Protein AF-A0A530Z3L0-F1 (afdb_monomer_lite)

Secondary structure (DSSP, 8-state):
-HHHHHHHHHHHHHHHHHHHHHHHHHHHHTT----HHHHHHHHHHHHHHHHHHHHHHHHHHHHHHHHHHHHHHHHHHHHHHHHHHHHHHHB-TTTSSBPHHHHHHHHH-

Structure (mmCIF, N/CA/C/O backbone):
data_AF-A0A530Z3L0-F1
#
_entry.id   AF-A0A530Z3L0-F1
#
loop_
_atom_site.group_PDB
_atom_site.id
_atom_site.type_symbol
_atom_site.label_atom_id
_atom_site.label_alt_id
_atom_site.label_comp_id
_atom_site.label_asym_id
_atom_site.label_entity_id
_atom_site.label_seq_id
_atom_site.pdbx_PDB_ins_code
_atom_site.Cartn_x
_atom_site.Cartn_y
_atom_site.Cartn_z
_atom_site.occupancy
_atom_site.B_iso_or_equiv
_atom_site.auth_seq_id
_atom_site.auth_comp_id
_atom_site.auth_asym_id
_atom_site.auth_atom_id
_atom_site.pdbx_PDB_model_num
ATOM 1 N N . MET A 1 1 ? 5.125 -13.321 -0.002 1.00 59.19 1 MET A N 1
ATOM 2 C CA . MET A 1 1 ? 6.338 -12.950 -0.770 1.00 59.19 1 MET A CA 1
ATOM 3 C C . MET A 1 1 ? 6.234 -13.214 -2.275 1.00 59.19 1 MET A C 1
ATOM 5 O O . MET A 1 1 ? 6.253 -12.245 -3.015 1.00 59.19 1 MET A O 1
ATOM 9 N N . SER A 1 2 ? 6.089 -14.462 -2.753 1.00 62.84 2 SER A N 1
ATOM 10 C CA . SER A 1 2 ? 6.177 -14.801 -4.199 1.00 62.84 2 SER A CA 1
ATOM 11 C C . SER A 1 2 ? 5.258 -13.973 -5.127 1.00 62.84 2 SER A C 1
ATOM 13 O O . SER A 1 2 ? 5.714 -13.439 -6.134 1.00 62.84 2 SER A O 1
ATOM 15 N N . ARG A 1 3 ? 3.993 -13.734 -4.743 1.00 70.00 3 ARG A N 1
ATOM 16 C CA . ARG A 1 3 ? 3.064 -12.882 -5.520 1.00 70.00 3 ARG A CA 1
ATOM 17 C C . ARG A 1 3 ? 3.490 -11.411 -5.630 1.00 70.00 3 ARG A C 1
ATOM 19 O O . ARG A 1 3 ? 3.118 -10.758 -6.597 1.00 70.00 3 ARG A O 1
ATOM 26 N N . ILE A 1 4 ? 4.229 -10.889 -4.651 1.00 68.38 4 ILE A N 1
ATOM 27 C CA . ILE A 1 4 ? 4.722 -9.503 -4.664 1.00 68.38 4 ILE A CA 1
ATOM 28 C C . ILE A 1 4 ? 5.898 -9.402 -5.634 1.00 68.38 4 ILE A C 1
ATOM 30 O O . ILE A 1 4 ? 5.889 -8.538 -6.501 1.00 68.38 4 ILE A O 1
ATOM 34 N N . PHE A 1 5 ? 6.833 -10.356 -5.569 1.00 71.00 5 PHE A N 1
ATOM 35 C CA . PHE A 1 5 ? 7.932 -10.447 -6.531 1.00 71.00 5 PHE A CA 1
ATOM 36 C C . PHE A 1 5 ? 7.432 -10.597 -7.970 1.00 71.00 5 PHE A C 1
ATOM 38 O O . PHE A 1 5 ? 7.929 -9.902 -8.848 1.00 71.00 5 PHE A O 1
ATOM 45 N N . LEU A 1 6 ? 6.406 -11.423 -8.210 1.00 74.06 6 LEU A N 1
ATOM 46 C CA . LEU A 1 6 ? 5.840 -11.601 -9.550 1.00 74.06 6 LEU A CA 1
ATOM 47 C C . LEU A 1 6 ? 5.195 -10.316 -10.089 1.00 74.06 6 LEU A C 1
ATOM 49 O O . LEU A 1 6 ? 5.405 -9.957 -11.245 1.00 74.06 6 LEU A O 1
ATOM 53 N N . LYS A 1 7 ? 4.437 -9.596 -9.253 1.00 68.19 7 LYS A N 1
ATOM 54 C CA . LYS A 1 7 ? 3.828 -8.322 -9.657 1.00 68.19 7 LYS A CA 1
ATOM 55 C C . LYS A 1 7 ? 4.878 -7.235 -9.889 1.00 68.19 7 LYS A C 1
ATOM 57 O O . LYS A 1 7 ? 4.767 -6.502 -10.863 1.00 68.19 7 LYS A O 1
ATOM 62 N N . SER A 1 8 ? 5.905 -7.154 -9.043 1.00 71.12 8 SER A N 1
ATOM 63 C CA . SER A 1 8 ? 7.021 -6.220 -9.234 1.00 71.12 8 SER A CA 1
ATOM 64 C C . SER A 1 8 ? 7.802 -6.518 -10.506 1.00 71.12 8 SER A C 1
ATOM 66 O O . SER A 1 8 ? 8.091 -5.601 -11.267 1.00 71.12 8 SER A O 1
ATOM 68 N N . ALA A 1 9 ? 8.085 -7.795 -10.776 1.00 73.69 9 ALA A N 1
ATOM 69 C CA . ALA A 1 9 ? 8.743 -8.213 -12.006 1.00 73.69 9 ALA A CA 1
ATOM 70 C C . ALA A 1 9 ? 7.906 -7.838 -13.238 1.00 73.69 9 ALA A C 1
ATOM 72 O O . ALA A 1 9 ? 8.436 -7.244 -14.170 1.00 73.69 9 ALA A O 1
ATOM 73 N N . ALA A 1 10 ? 6.594 -8.098 -13.224 1.00 74.50 10 ALA A N 1
ATOM 74 C CA . ALA A 1 10 ? 5.705 -7.730 -14.327 1.00 74.50 10 ALA A CA 1
ATOM 75 C C . ALA A 1 10 ? 5.703 -6.214 -14.599 1.00 74.50 10 ALA A C 1
ATOM 77 O O . ALA A 1 10 ? 5.782 -5.797 -15.752 1.00 74.50 10 ALA A O 1
ATOM 78 N N . VAL A 1 11 ? 5.674 -5.388 -13.547 1.00 76.31 11 VAL A N 1
ATOM 79 C CA . VAL A 1 11 ? 5.758 -3.923 -13.676 1.00 76.31 11 VAL A CA 1
ATOM 80 C C . VAL A 1 11 ? 7.119 -3.488 -14.226 1.00 76.31 11 VAL A C 1
ATOM 82 O O . VAL A 1 11 ? 7.173 -2.616 -15.091 1.00 76.31 11 VAL A O 1
ATOM 85 N N . ALA A 1 12 ? 8.210 -4.120 -13.786 1.00 76.50 12 ALA A N 1
ATOM 86 C CA . ALA A 1 12 ? 9.548 -3.834 -14.294 1.00 76.50 12 ALA A CA 1
ATOM 87 C C . ALA A 1 12 ? 9.689 -4.171 -15.787 1.00 76.50 12 ALA A C 1
ATOM 89 O O . ALA A 1 12 ? 10.183 -3.346 -16.554 1.00 76.50 12 ALA A O 1
ATOM 90 N N . PHE A 1 13 ? 9.184 -5.330 -16.225 1.00 76.69 13 PHE A N 1
ATOM 91 C CA . PHE A 1 13 ? 9.183 -5.711 -17.641 1.00 76.69 13 PHE A CA 1
ATOM 92 C C . PHE A 1 13 ? 8.282 -4.814 -18.495 1.00 76.69 13 PHE A C 1
ATOM 94 O O . PHE A 1 13 ? 8.674 -4.436 -19.597 1.00 76.69 13 PHE A O 1
ATOM 101 N N . ALA A 1 14 ? 7.108 -4.425 -17.991 1.00 74.50 14 ALA A N 1
ATOM 102 C CA . ALA A 1 14 ? 6.228 -3.495 -18.695 1.00 74.50 14 ALA A CA 1
ATOM 103 C C . ALA A 1 14 ? 6.881 -2.112 -18.860 1.00 74.50 14 ALA A C 1
ATOM 105 O O . ALA A 1 14 ? 6.851 -1.538 -19.946 1.00 74.50 14 ALA A O 1
ATOM 106 N N . SER A 1 15 ? 7.528 -1.596 -17.811 1.00 77.19 15 SER A N 1
ATOM 107 C CA . SER A 1 15 ? 8.253 -0.323 -17.872 1.00 77.19 15 SER A CA 1
ATOM 108 C C . SER A 1 15 ? 9.447 -0.378 -18.828 1.00 77.19 15 SER A C 1
ATOM 110 O O . SER A 1 15 ? 9.635 0.544 -19.622 1.00 77.19 15 SER A O 1
ATOM 112 N N . LEU A 1 16 ? 10.206 -1.479 -18.807 1.00 81.38 16 LEU A N 1
ATOM 113 C CA . LEU A 1 16 ? 11.287 -1.736 -19.754 1.00 81.38 16 LEU A CA 1
ATOM 114 C C . LEU A 1 16 ? 10.776 -1.712 -21.203 1.00 81.38 16 LEU A C 1
ATOM 116 O O . LEU A 1 16 ? 11.356 -1.024 -22.041 1.00 81.38 16 LEU A O 1
ATOM 120 N N . ALA A 1 17 ? 9.677 -2.420 -21.486 1.00 77.94 17 ALA A N 1
ATOM 121 C CA . ALA A 1 17 ? 9.081 -2.479 -22.818 1.00 77.94 17 ALA A CA 1
ATOM 122 C C . ALA A 1 17 ? 8.653 -1.090 -23.315 1.00 77.94 17 ALA A C 1
ATOM 124 O O . ALA A 1 17 ? 8.982 -0.717 -24.439 1.00 77.94 17 ALA A O 1
ATOM 125 N N . VAL A 1 18 ? 7.987 -0.299 -22.466 1.00 76.19 18 VAL A N 1
ATOM 126 C CA . VAL A 1 18 ? 7.569 1.073 -22.804 1.00 76.19 18 VAL A CA 1
ATOM 127 C C . VAL A 1 18 ? 8.776 1.970 -23.070 1.00 76.19 18 VAL A C 1
ATOM 129 O O . VAL A 1 18 ? 8.785 2.684 -24.067 1.00 76.19 18 VAL A O 1
ATOM 132 N N . SER A 1 19 ? 9.809 1.919 -22.226 1.00 78.81 19 SER A N 1
ATOM 133 C CA . SER A 1 19 ? 11.010 2.749 -22.386 1.00 78.81 19 SER A CA 1
ATOM 134 C C . SER A 1 19 ? 11.786 2.419 -23.665 1.00 78.81 19 SER A C 1
ATOM 136 O O . SER A 1 19 ? 12.204 3.324 -24.390 1.00 78.81 19 SER A O 1
ATOM 138 N N . LEU A 1 20 ? 11.933 1.130 -23.991 1.00 79.56 20 LEU A N 1
ATOM 139 C CA . LEU A 1 20 ? 12.532 0.683 -25.253 1.00 79.56 20 LEU A CA 1
ATOM 140 C C . LEU A 1 20 ? 11.745 1.191 -26.459 1.00 79.56 20 LEU A C 1
ATOM 142 O O . LEU A 1 20 ? 12.331 1.739 -27.388 1.00 79.56 20 LEU A O 1
ATOM 146 N N . LEU A 1 21 ? 10.419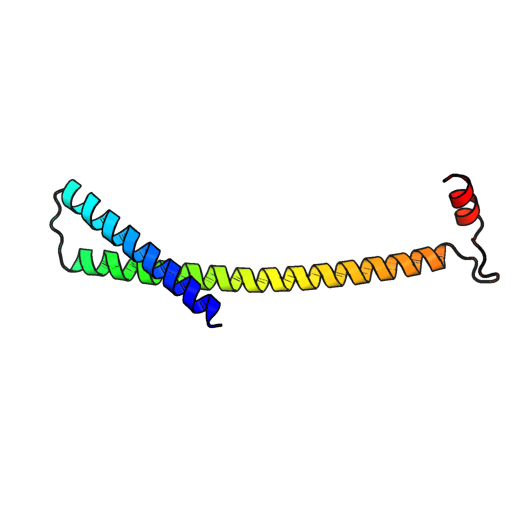 1.058 -26.423 1.00 80.31 21 LEU A N 1
ATOM 147 C CA . LEU A 1 21 ? 9.533 1.504 -27.495 1.00 80.31 21 LEU A CA 1
ATOM 148 C C . LEU A 1 21 ? 9.649 3.025 -27.703 1.00 80.31 21 LEU A C 1
ATOM 150 O O . LEU A 1 21 ? 9.827 3.487 -28.827 1.00 80.31 21 LEU A O 1
ATOM 154 N N . LEU A 1 22 ? 9.659 3.798 -26.616 1.00 73.38 22 LEU A N 1
ATOM 155 C CA . LEU A 1 22 ? 9.825 5.254 -26.647 1.00 73.38 22 LEU A CA 1
ATOM 156 C C . LEU A 1 22 ? 11.199 5.663 -27.198 1.00 73.38 22 LEU A C 1
ATOM 158 O O . LEU A 1 22 ? 11.290 6.571 -28.019 1.00 73.38 22 LEU A O 1
ATOM 162 N N . THR A 1 23 ? 12.257 4.947 -26.813 1.00 80.25 23 THR A N 1
ATOM 163 C CA . THR A 1 23 ? 13.621 5.184 -27.310 1.00 80.25 23 THR A CA 1
ATOM 164 C C . THR A 1 23 ? 13.721 4.914 -28.811 1.00 80.25 23 THR A C 1
ATOM 166 O O . THR A 1 23 ? 14.286 5.725 -29.541 1.00 80.25 23 THR A O 1
ATOM 169 N N . LEU A 1 24 ? 13.129 3.814 -29.291 1.00 80.62 24 LEU A N 1
ATOM 170 C CA . LEU A 1 24 ? 13.129 3.441 -30.708 1.00 80.62 24 LEU A CA 1
ATOM 171 C C . LEU A 1 24 ? 12.296 4.384 -31.589 1.00 80.62 24 LEU A C 1
ATOM 173 O O . LEU A 1 24 ? 12.551 4.455 -32.785 1.00 80.62 24 LEU A O 1
ATOM 177 N N . ILE A 1 25 ? 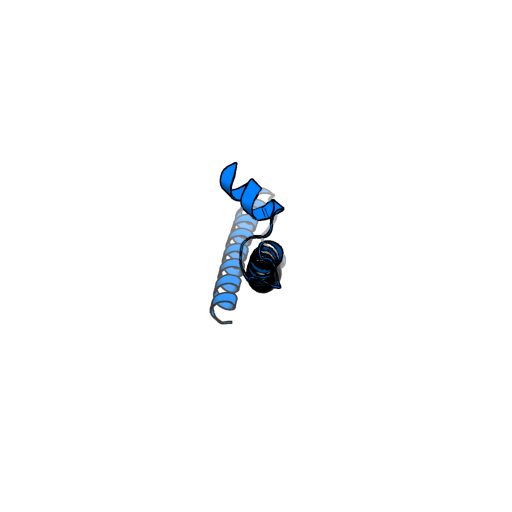11.330 5.115 -31.024 1.00 78.19 25 ILE A N 1
ATOM 178 C CA . ILE A 1 25 ? 10.538 6.113 -31.759 1.00 78.19 25 ILE A CA 1
ATOM 179 C C . ILE A 1 25 ? 11.208 7.491 -31.711 1.00 78.19 25 ILE A C 1
ATOM 181 O O . ILE A 1 25 ? 11.411 8.119 -32.747 1.00 78.19 25 ILE A O 1
ATOM 185 N N . VAL A 1 26 ? 11.558 7.977 -30.518 1.00 75.81 26 VAL A N 1
ATOM 186 C CA . VAL A 1 26 ? 11.972 9.374 -30.313 1.00 75.81 26 VAL A CA 1
ATOM 187 C C . VAL A 1 26 ? 13.403 9.628 -30.780 1.00 75.81 26 VAL A C 1
ATOM 189 O O . VAL A 1 26 ? 13.660 10.653 -31.407 1.00 75.81 26 VAL A O 1
ATOM 192 N N . VAL A 1 27 ? 14.337 8.706 -30.516 1.00 78.12 27 VAL A N 1
ATOM 193 C CA . VAL A 1 27 ? 15.756 8.906 -30.864 1.00 78.12 27 VAL A CA 1
ATOM 194 C C . VAL A 1 27 ? 15.950 9.008 -32.385 1.00 78.12 27 VAL A C 1
ATOM 196 O O . VAL A 1 27 ? 16.572 9.981 -32.822 1.00 78.12 27 VAL A O 1
ATOM 199 N N . PRO A 1 28 ? 15.367 8.116 -33.215 1.00 79.44 28 PRO A N 1
ATOM 200 C CA . PRO A 1 28 ? 15.426 8.268 -34.668 1.00 79.44 28 PRO A CA 1
ATOM 201 C C . PRO A 1 28 ? 14.647 9.482 -35.179 1.00 79.44 28 PRO A C 1
ATOM 203 O O . PRO A 1 28 ? 15.119 10.150 -36.094 1.00 79.44 28 PRO A O 1
ATOM 206 N N . ALA A 1 29 ? 13.496 9.812 -34.577 1.00 76.88 29 ALA A N 1
ATOM 207 C CA . ALA A 1 29 ? 12.718 10.995 -34.959 1.00 76.88 29 ALA A CA 1
ATOM 208 C C . ALA A 1 29 ? 13.477 12.315 -34.721 1.00 76.88 29 ALA A C 1
ATOM 210 O O . ALA A 1 29 ? 13.247 13.292 -35.427 1.00 76.88 29 ALA A O 1
ATOM 211 N N . MET A 1 30 ? 14.406 12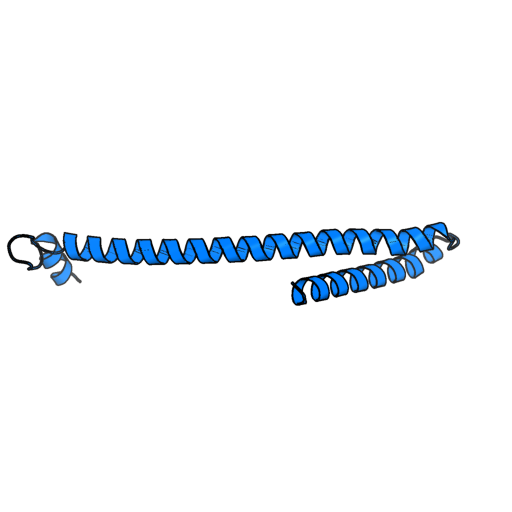.337 -33.762 1.00 78.25 30 MET A N 1
ATOM 212 C CA . MET A 1 30 ? 15.306 13.465 -33.503 1.00 78.25 30 MET A CA 1
ATOM 213 C C . MET A 1 30 ? 16.604 13.426 -34.330 1.00 78.25 30 MET A C 1
ATOM 215 O O . MET A 1 30 ? 17.436 14.320 -34.197 1.00 78.25 30 MET A O 1
ATOM 219 N N . GLY A 1 31 ? 16.801 12.407 -35.175 1.00 80.25 31 GLY A N 1
ATOM 220 C CA . GLY A 1 31 ? 17.993 12.265 -36.016 1.00 80.25 31 GLY A CA 1
ATOM 221 C C . GLY A 1 31 ? 19.257 11.826 -35.267 1.00 80.25 31 GLY A C 1
ATOM 222 O O . GLY A 1 31 ? 20.350 11.886 -35.829 1.00 80.25 31 GLY A O 1
ATOM 223 N N . PHE A 1 32 ? 19.138 11.378 -34.013 1.00 78.50 32 PHE A N 1
ATOM 224 C CA . PHE A 1 32 ? 20.280 10.888 -33.242 1.00 78.50 32 PHE A CA 1
ATOM 225 C C . PHE A 1 32 ? 20.578 9.412 -33.558 1.00 78.50 32 PHE A C 1
ATOM 227 O O . PHE A 1 32 ? 19.657 8.601 -33.684 1.00 78.50 32 PHE A O 1
ATOM 234 N N . PRO A 1 33 ? 21.860 9.011 -33.634 1.00 81.06 33 PRO A N 1
ATOM 235 C CA . PRO A 1 33 ? 22.222 7.610 -33.791 1.00 81.06 33 PRO A CA 1
ATOM 236 C C . PRO A 1 33 ? 21.993 6.835 -32.488 1.00 81.06 33 PRO A C 1
ATOM 238 O O . PRO A 1 33 ? 22.393 7.266 -31.404 1.00 81.06 33 PRO A O 1
ATOM 241 N N . ILE A 1 34 ? 21.410 5.640 -32.596 1.00 81.12 34 ILE A N 1
ATOM 242 C CA . ILE A 1 34 ? 21.267 4.723 -31.463 1.00 81.12 34 ILE A CA 1
ATOM 243 C C . ILE A 1 34 ? 22.638 4.104 -31.159 1.00 81.12 34 ILE A C 1
ATOM 245 O O . ILE A 1 34 ? 23.118 3.218 -31.864 1.00 81.12 34 ILE A O 1
ATOM 249 N N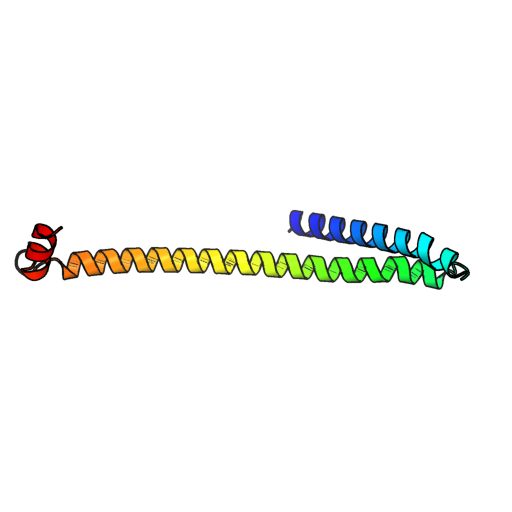 . ASN A 1 35 ? 23.281 4.586 -30.097 1.00 85.94 35 ASN A N 1
ATOM 250 C CA . ASN A 1 35 ? 24.577 4.100 -29.627 1.00 85.94 35 ASN A CA 1
ATOM 251 C C . ASN A 1 35 ? 24.423 3.117 -28.443 1.00 85.94 35 ASN A C 1
ATOM 253 O O . ASN A 1 35 ? 23.340 2.963 -27.870 1.00 85.94 35 ASN A O 1
ATOM 257 N N . ARG A 1 36 ? 25.514 2.433 -28.059 1.00 82.44 36 ARG A N 1
ATOM 258 C CA . ARG A 1 36 ? 25.494 1.472 -26.933 1.00 82.44 36 ARG A CA 1
ATOM 259 C C . ARG A 1 36 ? 25.045 2.112 -25.621 1.00 82.44 36 ARG A C 1
ATOM 261 O O . ARG A 1 36 ? 24.353 1.459 -24.850 1.00 82.44 36 ARG A O 1
ATOM 268 N N . THR A 1 37 ? 25.405 3.370 -25.378 1.00 80.62 37 THR A N 1
ATOM 269 C CA . THR A 1 37 ? 25.026 4.097 -24.161 1.00 80.62 37 THR A CA 1
ATOM 270 C C . THR A 1 37 ? 23.515 4.301 -24.084 1.00 80.62 37 THR A C 1
ATOM 272 O O . THR A 1 37 ? 22.924 3.987 -23.061 1.00 80.62 37 THR A O 1
ATOM 275 N N . ILE A 1 38 ? 22.868 4.718 -25.177 1.00 79.81 38 ILE A N 1
ATOM 276 C CA . ILE A 1 38 ? 21.407 4.874 -25.269 1.00 79.81 38 ILE A CA 1
ATOM 277 C C . ILE A 1 38 ? 20.705 3.537 -25.020 1.00 79.81 38 ILE A C 1
ATOM 279 O O . ILE A 1 38 ? 19.731 3.488 -24.271 1.00 79.81 38 ILE A O 1
ATOM 283 N N . TRP A 1 39 ? 21.218 2.436 -25.574 1.00 79.75 39 TRP A N 1
ATOM 284 C CA . TRP A 1 39 ? 20.697 1.093 -25.291 1.00 79.75 39 TRP A CA 1
ATOM 285 C C . TRP A 1 39 ? 20.802 0.718 -23.813 1.00 79.75 39 TRP A C 1
ATOM 287 O O . TRP A 1 39 ? 19.854 0.191 -23.237 1.00 79.75 39 TRP A O 1
ATOM 297 N N . LEU A 1 40 ? 21.939 1.011 -23.183 1.00 77.94 40 LEU A N 1
ATOM 298 C CA . LEU A 1 40 ? 22.199 0.658 -21.790 1.00 77.94 40 LEU A CA 1
ATOM 299 C C . LEU A 1 40 ? 21.348 1.510 -20.838 1.00 77.94 40 LEU A C 1
ATOM 301 O O . LEU A 1 40 ? 20.718 0.986 -19.926 1.00 77.94 40 LEU A O 1
ATOM 305 N N . THR A 1 41 ? 21.241 2.816 -21.082 1.00 75.50 41 THR A N 1
ATOM 306 C CA . THR A 1 41 ? 20.427 3.713 -20.255 1.00 75.50 41 THR A CA 1
ATOM 307 C C . THR A 1 41 ? 18.928 3.465 -20.449 1.00 75.50 41 THR A C 1
ATOM 309 O O . THR A 1 41 ? 18.198 3.428 -19.461 1.00 75.50 41 THR A O 1
ATOM 312 N N . SER A 1 42 ? 18.464 3.220 -21.681 1.00 78.62 42 SER A N 1
ATOM 313 C CA . SER A 1 42 ? 17.044 2.944 -21.975 1.00 78.62 42 SER A CA 1
ATOM 314 C C . SER A 1 42 ? 16.544 1.599 -21.454 1.00 78.62 42 SER A C 1
ATOM 316 O O . SER A 1 42 ? 15.332 1.403 -21.390 1.00 78.62 42 SER A O 1
ATOM 318 N N . THR A 1 43 ? 17.448 0.696 -21.064 1.00 74.12 43 THR A N 1
ATOM 319 C CA . THR A 1 43 ? 17.109 -0.599 -20.464 1.00 74.12 43 THR A CA 1
ATOM 320 C C . THR A 1 43 ? 17.324 -0.608 -18.954 1.00 74.12 43 THR A C 1
ATOM 322 O O . THR A 1 43 ? 16.417 -0.962 -18.204 1.00 74.12 43 THR A O 1
ATOM 325 N N . VAL A 1 44 ? 18.491 -0.172 -18.478 1.00 74.81 44 VAL A N 1
ATOM 326 C CA . VAL A 1 44 ? 18.845 -0.238 -17.053 1.00 74.81 44 VAL A CA 1
ATOM 327 C C . VAL A 1 44 ? 18.045 0.765 -16.224 1.00 74.81 44 VAL A C 1
ATOM 329 O O . VAL A 1 44 ? 17.524 0.406 -15.169 1.00 74.81 44 VAL A O 1
ATOM 332 N N . CYS A 1 45 ? 17.903 2.005 -16.700 1.00 74.94 45 CYS A N 1
ATOM 333 C CA . CYS A 1 45 ? 17.213 3.060 -15.958 1.00 74.94 45 CYS A CA 1
ATOM 334 C C . CYS A 1 45 ? 15.739 2.718 -15.650 1.00 74.94 45 CYS A C 1
ATOM 336 O O . CYS A 1 45 ? 15.372 2.708 -14.472 1.00 74.94 45 CYS A O 1
ATOM 338 N N . PRO A 1 46 ? 14.890 2.359 -16.634 1.00 77.94 46 PRO A N 1
ATOM 339 C CA . PRO A 1 46 ? 13.497 2.011 -16.351 1.00 77.94 46 PRO A CA 1
ATOM 340 C C . PRO A 1 46 ? 13.368 0.727 -15.532 1.00 77.94 46 PRO A C 1
ATOM 342 O O . PRO A 1 46 ? 12.492 0.654 -14.678 1.00 77.94 46 PRO A O 1
ATOM 345 N N . LEU A 1 47 ? 14.246 -0.266 -15.726 1.00 77.81 47 LEU A N 1
ATOM 346 C CA . LEU A 1 47 ? 14.193 -1.515 -14.966 1.00 77.81 47 LEU A CA 1
ATOM 347 C C . LEU A 1 47 ? 14.427 -1.263 -13.469 1.00 77.81 47 LEU A C 1
ATOM 349 O O . LEU A 1 47 ? 13.661 -1.742 -12.632 1.00 77.81 47 LEU A O 1
ATOM 353 N N . VAL A 1 48 ? 15.456 -0.477 -13.136 1.00 76.81 48 VAL A N 1
ATOM 354 C CA . VAL A 1 48 ? 15.784 -0.121 -11.748 1.00 76.81 48 VAL A CA 1
ATOM 355 C C . VAL A 1 48 ? 14.687 0.752 -11.142 1.00 76.81 48 VAL A C 1
ATOM 357 O O . VAL A 1 48 ? 14.208 0.456 -10.046 1.00 76.81 48 VAL A O 1
ATOM 360 N N . LEU A 1 49 ? 14.237 1.787 -11.859 1.00 74.19 49 LEU A N 1
ATOM 361 C CA . LEU A 1 49 ? 13.188 2.687 -11.374 1.00 74.19 49 LEU A CA 1
ATOM 362 C C . LEU A 1 49 ? 11.866 1.949 -11.135 1.00 74.19 49 LEU A C 1
ATOM 364 O O . LEU A 1 49 ? 11.260 2.099 -10.075 1.00 74.19 49 LEU A O 1
ATOM 368 N N . ALA A 1 50 ? 11.435 1.112 -12.078 1.00 75.94 50 ALA A N 1
ATOM 369 C CA . ALA A 1 50 ? 10.193 0.359 -11.959 1.00 75.94 50 ALA A CA 1
ATOM 370 C C . ALA A 1 50 ? 10.263 -0.718 -10.872 1.00 75.94 50 ALA A C 1
ATOM 372 O O . ALA A 1 50 ? 9.274 -0.954 -10.169 1.00 75.94 50 ALA A O 1
ATOM 373 N N . TRP A 1 51 ? 11.424 -1.350 -10.681 1.00 76.25 51 TRP A N 1
ATOM 374 C CA . TRP A 1 51 ? 11.607 -2.293 -9.584 1.00 76.25 51 TRP A CA 1
ATOM 375 C C . TRP A 1 51 ? 11.501 -1.596 -8.222 1.00 76.25 51 TRP A C 1
ATOM 377 O O . TRP A 1 51 ? 10.705 -2.031 -7.387 1.00 76.25 51 TRP A O 1
ATOM 387 N N . ILE A 1 52 ? 12.216 -0.484 -8.016 1.00 72.81 52 ILE A N 1
ATOM 388 C CA . ILE A 1 52 ? 12.174 0.278 -6.756 1.00 72.81 52 ILE A CA 1
ATOM 389 C C . ILE A 1 52 ? 10.761 0.809 -6.489 1.00 72.81 52 ILE A C 1
ATOM 391 O O . ILE A 1 52 ? 10.225 0.609 -5.397 1.00 72.81 52 ILE A O 1
ATOM 395 N N . ALA A 1 53 ? 10.130 1.431 -7.490 1.00 77.50 53 ALA A N 1
ATOM 396 C CA . ALA A 1 53 ? 8.786 1.984 -7.359 1.00 77.50 53 ALA A CA 1
ATOM 397 C C . ALA A 1 53 ? 7.762 0.897 -7.006 1.00 77.50 53 ALA A C 1
ATOM 399 O O . ALA A 1 53 ? 7.021 1.035 -6.034 1.00 77.50 53 ALA A O 1
ATOM 400 N N . SER A 1 54 ? 7.756 -0.225 -7.735 1.00 76.81 54 SER A N 1
ATOM 401 C CA . SER A 1 54 ? 6.804 -1.312 -7.483 1.00 76.81 54 SER A CA 1
ATOM 402 C C . SER A 1 54 ? 7.017 -1.980 -6.122 1.00 76.81 54 SER A C 1
ATOM 404 O O . SER A 1 54 ? 6.042 -2.250 -5.418 1.00 76.81 54 SER A O 1
ATOM 406 N N . ALA A 1 55 ? 8.269 -2.213 -5.713 1.00 77.62 55 ALA A N 1
ATOM 407 C CA . ALA A 1 55 ? 8.585 -2.761 -4.397 1.00 77.62 55 ALA A CA 1
ATOM 408 C C . ALA A 1 55 ? 8.079 -1.842 -3.274 1.00 77.62 55 ALA A C 1
ATOM 410 O O . ALA A 1 55 ? 7.437 -2.312 -2.330 1.00 77.62 55 ALA A O 1
ATOM 411 N N . TYR A 1 56 ? 8.300 -0.532 -3.410 1.00 75.94 56 TYR A N 1
ATOM 412 C CA . TYR A 1 56 ? 7.832 0.461 -2.448 1.00 75.94 56 TYR A CA 1
ATOM 413 C C . TYR A 1 56 ? 6.302 0.524 -2.376 1.00 75.94 56 TYR A C 1
ATOM 415 O O . TYR A 1 56 ? 5.735 0.473 -1.283 1.00 75.94 56 TYR A O 1
ATOM 423 N N . THR A 1 57 ? 5.615 0.554 -3.522 1.00 79.44 57 THR A N 1
ATOM 424 C CA . THR A 1 57 ? 4.147 0.575 -3.575 1.00 79.44 57 THR A CA 1
ATOM 425 C C . THR A 1 57 ? 3.537 -0.676 -2.947 1.00 79.44 57 THR A C 1
ATOM 427 O O . THR A 1 57 ? 2.570 -0.572 -2.192 1.00 79.44 57 THR A O 1
ATOM 430 N N . PHE A 1 58 ? 4.093 -1.867 -3.195 1.00 85.06 58 PHE A N 1
ATOM 431 C CA . PHE A 1 58 ? 3.577 -3.080 -2.557 1.00 85.06 58 PHE A CA 1
ATOM 432 C C . PHE A 1 58 ? 3.841 -3.115 -1.055 1.00 85.06 58 PHE A C 1
ATOM 434 O O . PHE A 1 58 ? 2.961 -3.541 -0.306 1.00 85.06 58 PHE 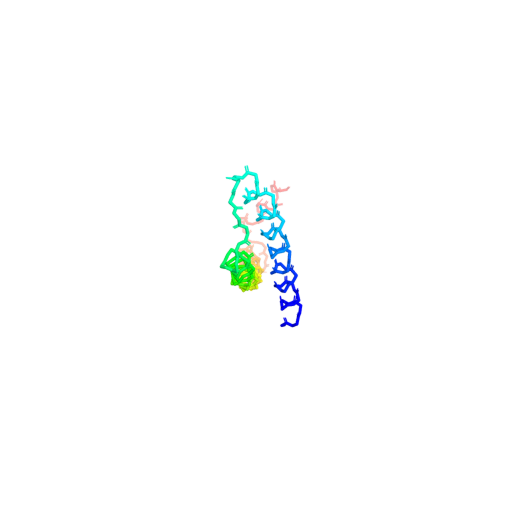A O 1
ATOM 441 N N . TRP A 1 59 ? 5.002 -2.637 -0.601 1.00 82.81 59 TRP A N 1
ATOM 442 C CA . TRP A 1 59 ? 5.291 -2.525 0.827 1.00 82.81 59 TRP A CA 1
ATOM 443 C C . TRP A 1 59 ? 4.334 -1.554 1.531 1.00 82.81 59 TRP A C 1
ATOM 445 O O . TRP A 1 59 ? 3.739 -1.911 2.551 1.00 82.81 59 TRP A O 1
ATOM 455 N N . GLN A 1 60 ? 4.108 -0.367 0.956 1.00 82.50 60 GLN A N 1
ATOM 456 C CA . GLN A 1 60 ? 3.112 0.575 1.469 1.00 82.50 60 GLN A CA 1
ATOM 457 C C . GLN A 1 60 ? 1.704 -0.030 1.478 1.00 82.50 60 GLN A C 1
ATOM 459 O O . GLN A 1 60 ? 0.985 0.112 2.466 1.00 82.50 60 GLN A O 1
ATOM 464 N N . GLY A 1 61 ? 1.317 -0.741 0.415 1.00 88.44 61 GLY A N 1
ATOM 465 C CA . GLY A 1 61 ? 0.008 -1.382 0.318 1.00 88.44 61 GLY A CA 1
ATOM 466 C C . GLY A 1 61 ? -0.226 -2.432 1.405 1.00 88.44 61 GLY A C 1
ATOM 467 O O . GLY A 1 61 ? -1.300 -2.473 2.004 1.00 88.44 61 GLY A O 1
ATOM 468 N N . GLU A 1 62 ? 0.772 -3.262 1.710 1.00 90.94 62 GLU A N 1
ATOM 469 C CA . GLU A 1 62 ? 0.671 -4.233 2.807 1.00 90.94 62 GLU A CA 1
ATOM 470 C C . GLU A 1 62 ? 0.598 -3.544 4.176 1.00 90.94 62 GLU A C 1
ATOM 472 O O . GLU A 1 62 ? -0.235 -3.923 5.005 1.00 90.94 62 GLU A O 1
ATOM 477 N N . ARG A 1 63 ? 1.386 -2.481 4.392 1.00 89.81 63 ARG A N 1
ATOM 478 C CA . ARG A 1 63 ? 1.327 -1.678 5.623 1.00 89.81 63 ARG A CA 1
ATOM 479 C C . ARG A 1 63 ? -0.045 -1.025 5.812 1.00 89.81 63 ARG A C 1
ATOM 481 O O . ARG A 1 63 ? -0.599 -1.082 6.908 1.00 89.81 63 ARG A O 1
ATOM 488 N N . LEU A 1 64 ? -0.624 -0.475 4.745 1.00 93.25 64 LEU A N 1
ATOM 489 C CA . LEU A 1 64 ? -1.942 0.161 4.764 1.00 93.25 64 LEU A CA 1
ATOM 490 C C . LEU A 1 64 ? -3.057 -0.848 5.074 1.00 93.25 64 LEU A C 1
ATOM 492 O O . LEU A 1 64 ? -3.922 -0.585 5.906 1.00 93.25 64 LEU A O 1
ATOM 496 N N . LYS A 1 65 ? -3.009 -2.045 4.478 1.00 93.31 65 LYS A N 1
ATOM 497 C CA . LYS A 1 65 ? -3.946 -3.132 4.817 1.00 93.31 65 LYS A CA 1
ATOM 498 C C . LYS A 1 65 ? -3.817 -3.595 6.267 1.00 93.31 65 LYS A C 1
ATOM 500 O O . LYS A 1 65 ? -4.798 -4.076 6.831 1.00 93.31 65 LYS A O 1
ATOM 505 N N . GLY A 1 66 ? -2.615 -3.541 6.841 1.00 93.50 66 GLY A N 1
ATOM 506 C CA . GLY A 1 66 ? -2.397 -3.785 8.268 1.00 93.50 66 GLY A CA 1
ATOM 507 C C . GLY A 1 66 ? -3.127 -2.743 9.111 1.00 93.50 66 GLY A C 1
ATOM 508 O O . GLY A 1 66 ? -4.011 -3.094 9.886 1.00 93.50 66 GLY A O 1
ATOM 509 N N . ALA A 1 67 ? -2.858 -1.462 8.850 1.00 93.44 67 ALA A N 1
ATOM 510 C CA . ALA A 1 67 ? -3.487 -0.349 9.558 1.00 93.44 67 ALA A CA 1
ATOM 511 C C . ALA A 1 67 ? -5.025 -0.365 9.463 1.00 93.44 67 ALA A C 1
ATOM 513 O O . ALA A 1 67 ? -5.701 -0.165 10.467 1.00 93.44 67 ALA A O 1
ATOM 514 N N . HIS A 1 68 ? -5.598 -0.675 8.294 1.00 94.94 68 HIS A N 1
ATOM 515 C CA . HIS A 1 68 ? -7.053 -0.804 8.153 1.00 94.94 68 HIS A CA 1
ATOM 516 C C . HIS A 1 68 ? -7.640 -1.949 8.980 1.00 94.94 68 HIS A C 1
ATOM 518 O O . HIS A 1 68 ? -8.720 -1.798 9.547 1.00 94.94 68 HIS A O 1
ATOM 524 N N . ARG A 1 69 ? -6.945 -3.091 9.069 1.00 95.81 69 ARG A N 1
ATOM 525 C CA . ARG A 1 69 ? -7.382 -4.207 9.920 1.00 95.81 69 ARG A CA 1
ATOM 526 C C . ARG A 1 69 ? -7.343 -3.823 11.395 1.00 95.81 69 ARG A C 1
ATOM 528 O O . ARG A 1 69 ? -8.255 -4.180 12.134 1.00 95.81 69 ARG A O 1
ATOM 535 N N . ASP A 1 70 ? -6.326 -3.083 11.814 1.00 95.38 70 ASP A N 1
ATOM 536 C CA . ASP A 1 70 ? -6.201 -2.608 13.194 1.00 95.38 70 ASP A CA 1
ATOM 537 C C . ASP A 1 70 ? -7.291 -1.593 13.532 1.00 95.38 70 ASP A C 1
ATOM 539 O O . ASP A 1 70 ? -7.966 -1.732 14.551 1.00 95.38 70 ASP A O 1
ATOM 543 N N . LEU A 1 71 ? -7.545 -0.648 12.625 1.00 95.75 71 LEU A N 1
ATOM 544 C CA . LEU A 1 71 ? -8.622 0.327 12.755 1.00 95.75 71 LEU A CA 1
ATOM 545 C C . LEU A 1 71 ? -9.997 -0.348 12.833 1.00 95.75 71 LEU A C 1
ATOM 547 O O . LEU A 1 71 ? -10.790 -0.025 13.714 1.00 95.75 71 LEU A O 1
ATOM 551 N N . ALA A 1 72 ? -10.271 -1.323 11.961 1.00 96.31 72 ALA A N 1
ATOM 552 C CA . ALA A 1 72 ? -11.528 -2.069 11.977 1.00 96.31 72 ALA A CA 1
ATOM 553 C C . ALA A 1 72 ? -11.719 -2.840 13.294 1.00 96.31 72 ALA A C 1
ATOM 555 O O . ALA A 1 72 ? -12.817 -2.852 13.853 1.00 96.31 72 ALA A O 1
ATOM 556 N N . ARG A 1 73 ? -10.646 -3.443 13.828 1.00 96.06 73 ARG A N 1
ATOM 557 C CA . ARG A 1 73 ? -10.677 -4.107 15.140 1.00 96.06 73 ARG A CA 1
ATOM 558 C C . ARG A 1 73 ? -10.958 -3.118 16.269 1.00 96.06 73 ARG A C 1
ATOM 560 O O . ARG A 1 73 ? -11.814 -3.400 17.103 1.00 96.06 73 ARG A O 1
ATOM 567 N N . ALA A 1 74 ? -10.292 -1.966 16.276 1.00 95.94 74 ALA A N 1
ATOM 568 C CA . ALA A 1 74 ? -10.514 -0.924 17.277 1.00 95.94 74 ALA A CA 1
ATOM 569 C C . ALA A 1 74 ? -11.948 -0.371 17.219 1.00 95.94 74 ALA A C 1
ATOM 571 O O . ALA A 1 74 ? -12.596 -0.241 18.253 1.00 95.94 74 ALA A O 1
ATOM 572 N N . HIS A 1 75 ? -12.487 -0.133 16.019 1.00 96.44 75 HIS A N 1
ATOM 573 C CA . HIS A 1 75 ? -13.881 0.279 15.830 1.00 96.44 75 HIS A CA 1
ATOM 574 C C . HIS A 1 75 ? -14.870 -0.766 16.357 1.00 96.44 75 HIS A C 1
ATOM 576 O O . HIS A 1 75 ? -15.819 -0.411 17.051 1.00 96.44 75 HIS A O 1
ATOM 582 N N . ALA A 1 76 ? -14.643 -2.054 16.080 1.00 96.19 76 ALA A N 1
ATOM 583 C CA . ALA A 1 76 ? -15.499 -3.123 16.592 1.00 96.19 76 ALA A CA 1
ATOM 584 C C . ALA A 1 76 ? -15.465 -3.202 18.129 1.00 96.19 76 ALA A C 1
ATOM 586 O O . ALA A 1 76 ? -16.505 -3.371 18.768 1.00 96.19 76 ALA A O 1
ATOM 587 N N . GLN A 1 77 ? -14.284 -3.035 18.732 1.00 95.94 77 GLN A N 1
ATOM 588 C CA . GLN A 1 77 ? -14.132 -2.990 20.188 1.00 95.94 77 GLN A CA 1
ATOM 589 C C . GLN A 1 77 ? -14.827 -1.772 20.796 1.00 95.94 77 GLN A C 1
ATOM 591 O O . GLN A 1 77 ? -15.535 -1.916 21.790 1.00 95.94 77 GLN A O 1
ATOM 596 N N . LEU A 1 78 ? -14.675 -0.597 20.182 1.00 96.50 78 LEU A N 1
ATOM 597 C CA . LEU A 1 78 ? -15.328 0.628 20.628 1.00 96.50 78 LEU A CA 1
ATOM 598 C C . LEU A 1 78 ? -16.852 0.510 20.538 1.00 96.50 78 LEU A C 1
ATOM 600 O O . LEU A 1 78 ? -17.538 0.843 21.497 1.00 96.50 78 LEU A O 1
ATOM 604 N N . ALA A 1 79 ? -17.385 -0.028 19.440 1.00 96.25 79 ALA A N 1
ATOM 605 C CA . ALA A 1 79 ? -18.819 -0.263 19.284 1.00 96.25 79 ALA A CA 1
ATOM 606 C C . ALA A 1 79 ? -19.356 -1.245 20.340 1.00 96.25 79 ALA A C 1
ATOM 608 O O . ALA A 1 79 ? -20.409 -1.011 20.932 1.00 96.25 79 ALA A O 1
ATOM 609 N N . ALA A 1 80 ? -18.617 -2.320 20.632 1.00 96.31 80 ALA A N 1
ATOM 610 C CA . ALA A 1 80 ? -18.990 -3.268 21.679 1.00 96.31 80 ALA A CA 1
ATOM 611 C C . ALA A 1 80 ? -18.943 -2.637 23.082 1.00 96.31 80 ALA A C 1
ATOM 613 O O . ALA A 1 80 ? -19.842 -2.868 23.891 1.00 96.31 80 ALA A O 1
ATOM 614 N N . ALA A 1 81 ? -17.917 -1.832 23.370 1.00 95.81 81 ALA A N 1
ATOM 615 C CA . ALA A 1 81 ? -17.796 -1.104 24.628 1.00 95.81 81 ALA A CA 1
ATOM 616 C C . ALA A 1 81 ? -18.923 -0.080 24.785 1.00 95.81 81 ALA A C 1
ATOM 618 O O . ALA A 1 81 ? -19.566 -0.051 25.830 1.00 95.81 81 ALA A O 1
ATOM 619 N N . HIS A 1 82 ? -19.220 0.683 23.731 1.00 95.69 82 HIS A N 1
ATOM 620 C CA . HIS A 1 82 ? -20.319 1.640 23.709 1.00 95.69 82 HIS A CA 1
ATOM 621 C C . HIS A 1 82 ? -21.664 0.949 23.927 1.00 95.69 82 HIS A C 1
ATOM 623 O O . HIS A 1 82 ? -22.456 1.437 24.720 1.00 95.69 82 HIS A O 1
ATOM 629 N N . ARG A 1 83 ? -21.912 -0.212 23.301 1.00 93.88 83 ARG A N 1
ATOM 630 C CA . ARG A 1 83 ? -23.148 -0.977 23.527 1.00 93.88 83 ARG A CA 1
ATOM 631 C C . ARG A 1 83 ? -23.290 -1.425 24.982 1.00 93.88 83 ARG A C 1
ATOM 633 O O . ARG A 1 83 ? -24.359 -1.305 25.565 1.00 93.88 83 ARG A O 1
ATOM 640 N N . ARG A 1 84 ? -22.207 -1.909 25.596 1.00 93.50 84 ARG A N 1
ATOM 641 C CA . ARG A 1 84 ? -22.209 -2.296 27.018 1.00 93.50 84 ARG A CA 1
ATOM 642 C C . ARG A 1 84 ? -22.435 -1.096 27.932 1.00 93.50 84 ARG A C 1
ATOM 644 O O . ARG A 1 84 ? -23.166 -1.205 28.909 1.00 93.50 84 ARG A O 1
ATOM 651 N N . LEU A 1 85 ? -21.809 0.036 27.617 1.00 93.88 85 LEU A N 1
ATOM 652 C CA . LEU A 1 85 ? -21.990 1.285 28.350 1.00 93.88 85 LEU A CA 1
ATOM 653 C C . LEU A 1 85 ? -23.408 1.823 28.198 1.00 93.88 85 LEU A C 1
ATOM 655 O O . LEU A 1 85 ? -23.977 2.222 29.200 1.00 93.88 85 LEU A O 1
ATOM 659 N N . SER A 1 86 ? -23.997 1.786 27.003 1.00 92.31 86 SER A N 1
ATOM 660 C CA . SER A 1 86 ? -25.375 2.224 26.787 1.00 92.31 86 SER A CA 1
ATOM 661 C C . SER A 1 86 ? -26.369 1.306 27.490 1.00 92.31 86 SER A C 1
ATOM 663 O O . SER A 1 86 ? -27.274 1.796 28.150 1.00 92.31 86 SER A O 1
ATOM 665 N N . GLU A 1 87 ? -26.177 -0.016 27.423 1.00 90.88 87 GLU A N 1
ATOM 666 C CA . GLU A 1 87 ? -27.006 -0.973 28.166 1.00 90.88 87 GLU A CA 1
ATOM 667 C C . GLU A 1 87 ? -26.917 -0.719 29.675 1.00 90.88 87 GLU A C 1
ATOM 669 O O . GLU A 1 87 ? -27.948 -0.620 30.339 1.00 90.88 87 GLU A O 1
ATOM 674 N N . LYS A 1 88 ? -25.701 -0.553 30.215 1.00 91.00 88 LYS A N 1
ATOM 675 C CA . LYS A 1 88 ? -25.502 -0.267 31.639 1.00 91.00 88 LYS A CA 1
ATOM 676 C C . LYS A 1 88 ? -26.073 1.093 32.036 1.00 91.00 88 LYS A C 1
ATOM 678 O O . LYS A 1 88 ? -26.740 1.181 33.054 1.00 91.00 88 LYS A O 1
ATOM 683 N N . ALA A 1 89 ? -25.844 2.128 31.234 1.00 91.44 89 ALA A N 1
ATOM 684 C CA . ALA A 1 89 ? -26.359 3.466 31.486 1.00 91.44 89 ALA A CA 1
ATOM 685 C C . ALA A 1 89 ? -27.886 3.509 31.413 1.00 91.44 89 ALA A C 1
ATOM 687 O O . ALA A 1 89 ? -28.482 4.284 32.143 1.00 91.44 89 ALA A O 1
ATOM 688 N N . SER A 1 90 ? -28.512 2.675 30.576 1.00 90.38 90 SER A N 1
ATOM 689 C CA . SER A 1 90 ? -29.970 2.623 30.431 1.00 90.38 90 SER A CA 1
ATOM 690 C C . SER A 1 90 ? -30.693 1.899 31.567 1.00 90.38 90 SER A C 1
ATOM 692 O O . SER A 1 90 ? -31.908 2.048 31.709 1.00 90.38 90 SER A O 1
ATOM 694 N N . ARG A 1 91 ? -29.970 1.112 32.374 1.00 93.38 91 ARG A N 1
ATOM 695 C CA . ARG A 1 91 ? -30.534 0.322 33.469 1.00 93.38 91 ARG A CA 1
ATOM 696 C C . ARG A 1 91 ? -30.306 0.983 34.823 1.00 93.38 91 ARG A C 1
ATOM 698 O O . ARG A 1 91 ? -29.259 1.567 35.078 1.00 93.38 91 ARG A O 1
ATOM 705 N N . ASP A 1 92 ? -31.298 0.866 35.690 1.00 92.50 92 ASP A N 1
ATOM 706 C CA . ASP A 1 92 ? -31.196 1.181 37.108 1.00 92.50 92 ASP A CA 1
ATOM 707 C C . ASP A 1 92 ? -30.442 0.057 37.842 1.00 92.50 92 ASP A C 1
ATOM 709 O O . ASP A 1 92 ? -30.773 -1.120 37.695 1.00 92.50 92 ASP A O 1
ATOM 713 N N . ASP A 1 93 ? -29.419 0.408 38.623 1.00 88.38 93 ASP A N 1
ATOM 714 C CA . ASP A 1 93 ? -28.485 -0.562 39.222 1.00 88.38 93 ASP A CA 1
ATOM 715 C C . ASP A 1 93 ? -29.126 -1.358 40.379 1.00 88.38 93 ASP A C 1
ATOM 717 O O . A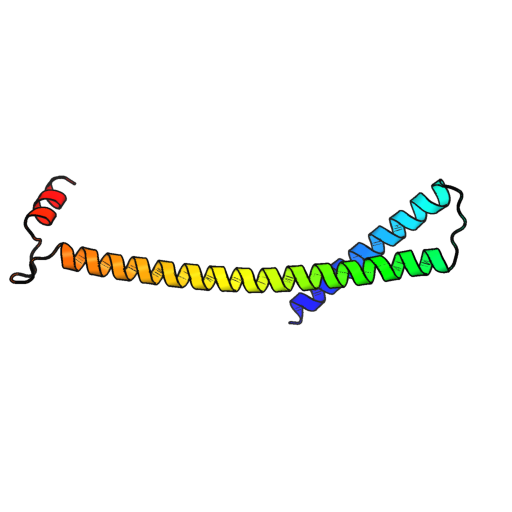SP A 1 93 ? -28.703 -2.475 40.674 1.00 88.38 93 ASP A O 1
ATOM 721 N N . MET A 1 94 ? -30.172 -0.815 41.020 1.00 87.94 94 MET A N 1
ATOM 722 C CA . MET A 1 94 ? -30.867 -1.472 42.135 1.00 87.94 94 MET A CA 1
ATOM 723 C C . MET A 1 94 ? -31.931 -2.470 41.668 1.00 87.94 94 MET A C 1
ATOM 725 O O . MET A 1 94 ? -32.189 -3.456 42.357 1.00 87.94 94 MET A O 1
ATOM 729 N N . THR A 1 95 ? -32.563 -2.216 40.521 1.00 89.62 95 THR A N 1
ATOM 730 C CA . THR A 1 95 ? -33.716 -2.995 40.038 1.00 89.62 95 THR A CA 1
ATOM 731 C C . THR A 1 95 ? -33.453 -3.751 38.736 1.00 89.62 95 THR A C 1
ATOM 733 O O . THR A 1 95 ? -34.199 -4.670 38.404 1.00 89.62 95 THR A O 1
ATOM 736 N N . GLY A 1 96 ? -32.420 -3.380 37.974 1.00 88.50 96 GLY A N 1
ATOM 737 C CA . GLY A 1 96 ? -32.125 -3.930 36.646 1.00 88.50 96 GLY A CA 1
ATOM 738 C C . GLY A 1 96 ? -33.110 -3.507 35.545 1.00 88.50 96 GLY A C 1
ATOM 739 O O . GLY A 1 96 ? -32.921 -3.876 34.381 1.00 88.50 96 GLY A O 1
ATOM 740 N N . MET A 1 97 ? -34.143 -2.734 35.896 1.00 91.56 97 MET A N 1
ATOM 741 C CA . MET A 1 97 ? -35.134 -2.174 34.974 1.00 91.56 97 MET A CA 1
ATOM 742 C C . MET A 1 97 ? -34.562 -0.960 34.237 1.00 91.56 97 MET A C 1
ATOM 744 O O . MET A 1 97 ? -33.493 -0.466 34.585 1.00 91.56 97 MET A O 1
ATOM 748 N N . LEU A 1 98 ? -35.258 -0.468 33.206 1.00 92.75 98 LEU A N 1
ATOM 749 C CA . LEU A 1 98 ? -34.884 0.803 32.581 1.00 92.75 98 LEU A CA 1
ATOM 750 C C . LEU A 1 98 ? -34.942 1.931 33.615 1.00 92.75 98 LEU A C 1
ATOM 752 O O . LEU A 1 98 ? -35.894 2.015 34.394 1.00 92.75 98 LEU A O 1
ATOM 756 N N . ASN A 1 99 ? -33.943 2.811 33.604 1.00 92.56 99 ASN A N 1
ATOM 757 C CA . ASN A 1 99 ? -34.000 4.024 34.407 1.00 92.56 99 ASN A CA 1
ATOM 758 C C . ASN A 1 99 ? -35.078 4.976 33.862 1.00 92.56 99 ASN A C 1
ATOM 760 O O . ASN A 1 99 ? -35.567 4.820 32.739 1.00 92.56 99 ASN A O 1
ATOM 764 N N . ARG A 1 100 ? -35.442 5.985 34.659 1.00 92.44 100 ARG A N 1
ATOM 765 C CA . ARG A 1 100 ? -36.518 6.924 34.319 1.00 92.44 100 ARG A CA 1
ATOM 766 C C . ARG A 1 100 ? -36.334 7.558 32.936 1.00 92.44 100 ARG A C 1
ATOM 768 O O . ARG A 1 100 ? -37.275 7.568 32.153 1.00 92.44 100 ARG A O 1
ATOM 775 N N . GLU A 1 101 ? -35.147 8.080 32.645 1.00 92.00 101 GLU A N 1
ATOM 776 C CA . GLU A 1 101 ? -34.858 8.774 31.383 1.00 92.00 101 GLU A CA 1
ATOM 777 C C . GLU A 1 101 ? -34.956 7.827 30.184 1.00 92.00 101 GLU A C 1
ATOM 779 O O . GLU A 1 101 ? -35.596 8.141 29.186 1.00 92.00 101 GLU A O 1
ATOM 784 N N . SER A 1 102 ? -34.395 6.628 30.316 1.00 90.62 102 SER A N 1
ATOM 785 C CA . SER A 1 102 ? -34.372 5.608 29.263 1.00 90.62 102 SER A CA 1
ATOM 786 C C . SER A 1 102 ? -35.755 5.019 29.007 1.00 90.62 102 SER A C 1
ATOM 788 O O . SER A 1 102 ? -36.084 4.683 27.874 1.00 90.62 102 SER A O 1
ATOM 790 N N . PHE A 1 103 ? -36.579 4.908 30.050 1.00 91.00 103 PHE A N 1
ATOM 791 C CA . PHE A 1 103 ? -37.972 4.495 29.934 1.00 91.00 103 PHE A CA 1
ATOM 792 C C . PHE A 1 103 ? -38.804 5.523 29.158 1.00 91.00 103 PHE A C 1
ATOM 794 O O . PHE A 1 103 ? -39.525 5.144 28.239 1.00 91.00 103 PHE A O 1
ATOM 801 N N . PHE A 1 104 ? -38.673 6.815 29.479 1.00 93.75 104 PHE A N 1
ATOM 802 C CA . PHE A 1 104 ? -39.360 7.871 28.728 1.00 93.75 104 PHE A CA 1
ATOM 803 C C . PHE A 1 104 ? -38.869 7.956 27.278 1.00 93.75 104 PHE A C 1
ATOM 805 O O . PHE A 1 104 ? -39.695 8.017 26.374 1.00 93.75 104 PHE A O 1
ATOM 812 N N . ALA A 1 105 ? -37.560 7.841 27.040 1.00 92.06 105 ALA A N 1
ATOM 813 C CA . ALA A 1 105 ? -37.006 7.812 25.686 1.00 92.06 105 ALA A CA 1
ATOM 814 C C . ALA A 1 105 ? -37.532 6.632 24.843 1.00 92.06 105 ALA A C 1
ATOM 816 O O . ALA A 1 105 ? -37.731 6.776 23.643 1.00 92.06 105 ALA A O 1
ATOM 817 N N . ALA A 1 106 ? -37.783 5.469 25.457 1.00 90.94 106 ALA A N 1
ATOM 818 C CA . ALA A 1 106 ? -38.357 4.311 24.769 1.00 90.94 106 ALA A CA 1
ATOM 819 C C . ALA A 1 106 ? -39.860 4.453 24.461 1.00 90.94 106 ALA A C 1
ATOM 821 O O . ALA A 1 106 ? -40.354 3.762 23.578 1.00 90.94 106 ALA A O 1
ATOM 822 N N . LEU A 1 107 ? -40.586 5.307 25.191 1.00 92.38 107 LEU A N 1
ATOM 823 C CA . LEU A 1 107 ? -41.999 5.612 24.931 1.00 92.38 107 LEU A CA 1
ATOM 824 C C . LEU A 1 107 ? -42.187 6.662 23.825 1.00 92.38 107 LEU A C 1
ATOM 826 O O . LEU A 1 107 ? -43.251 6.707 23.215 1.00 92.38 107 LEU A O 1
ATOM 830 N N . GLU A 1 108 ? -41.184 7.516 23.604 1.00 88.94 108 GLU A N 1
ATOM 831 C CA . GLU A 1 108 ? -41.185 8.559 22.566 1.00 88.94 108 GLU A CA 1
ATOM 832 C C . GLU A 1 108 ? -40.683 8.070 21.193 1.00 88.94 108 GLU A C 1
ATOM 834 O O . GLU A 1 108 ? -40.863 8.781 20.202 1.00 88.94 108 GLU A O 1
ATOM 839 N N . ALA A 1 109 ? -40.061 6.886 21.128 1.00 71.00 109 ALA A N 1
ATOM 840 C CA . ALA A 1 109 ? -39.531 6.258 19.911 1.00 71.00 109 ALA A CA 1
ATOM 841 C C . ALA A 1 109 ? -40.564 5.367 19.202 1.00 71.00 109 ALA A C 1
ATOM 843 O O . ALA A 1 109 ? -40.569 5.374 17.948 1.00 71.00 109 ALA A O 1
#

Sequence (109 aa):
MSRIFLKSAAVAFASLAVSLLLTLIVVPAMGFPINRTIWLTSTVCPLVLAWIASAYTFWQGERLKGAHRDLARAHAQLAAAHRRLSEKASRDDMTGMLNRESFFAALEA

Radius of gyration: 30.56 Å; chains: 1; bounding box: 68×28×78 Å

pLDDT: mean 83.81, std 8.96, range [59.19, 96.5]

Foldseek 3Di:
DVVLVVVLQVQLVVQLVVLVVCLVPVCVVVVHDDDPVSVCCSRVVSNVVSNVVSNVVVVVVVVVVVVVVVVVVVVVVVVVVVVVVCQVVQADPVPRHGDPVNVVVVVVD